Protein AF-A0A7C3MNB1-F1 (afdb_monomer)

pLDDT: mean 73.4, std 18.41, range [31.61, 94.31]

Solvent-accessible surface area (backbone atoms only — not comparable to full-atom values): 5408 Å² total; per-residue (Å²): 132,75,92,77,76,52,62,74,44,78,34,76,56,33,82,41,56,55,45,39,78,33,72,71,34,30,71,77,64,79,39,66,53,88,54,86,85,54,57,65,59,73,40,29,26,72,31,28,36,52,43,52,49,44,16,69,75,60,35,46,25,34,37,89,83,78,45,72,50,70,73,62,95,57,73,86,81,72,81,75,80,76,78,78,78,80,130

Secondary structure (DSSP, 8-state):
--TT-PPEEE-TTTT-B--TTSHHHHHHHSS----TTS-HHHHB-HHHHHHHHHHHHT-EEE-TTS-B----SS-------------

Foldseek 3Di:
DPPPPFAEAEQEQLVAFDDQQDPVVCVVPVGGHDCPPPDLLNGHPPRVVVQQVCLVVPGQYAYDVRDTDHNDPDRPPDPDPPPPDDD

Radius of gyration: 15.29 Å; Cα contacts (8 Å, |Δi|>4): 113; chains: 1; bounding box: 36×31×38 Å

Sequence (87 aa):
MNPNGKQVVVVIGDTSRWQSNGSNTVLAHGRTRDGSRLPPGARCGVGGAIAQKFAREGFFVVGPGGREIQRTTRPLTFRTKSKVSSE

Structure (mmCIF, N/CA/C/O backbone):
data_AF-A0A7C3MNB1-F1
#
_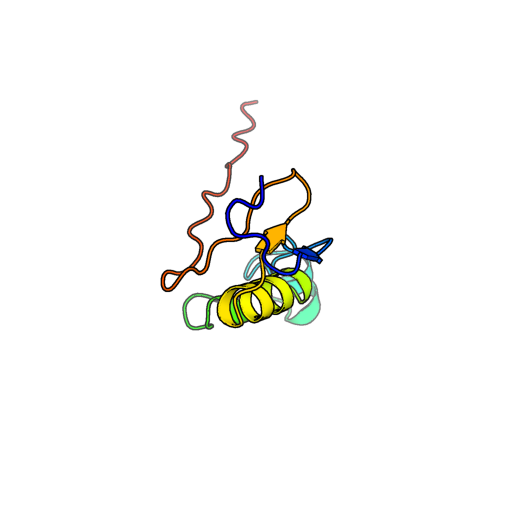entry.id   AF-A0A7C3MNB1-F1
#
loop_
_atom_site.group_PDB
_atom_site.id
_atom_site.type_symbol
_atom_site.label_atom_id
_atom_site.label_alt_id
_atom_site.label_comp_id
_atom_site.label_asym_id
_atom_site.label_entity_id
_atom_site.label_seq_id
_atom_site.pdbx_PDB_ins_code
_atom_site.Cartn_x
_atom_site.Cartn_y
_atom_site.Cartn_z
_atom_site.occupancy
_atom_site.B_iso_or_equiv
_atom_site.auth_seq_id
_at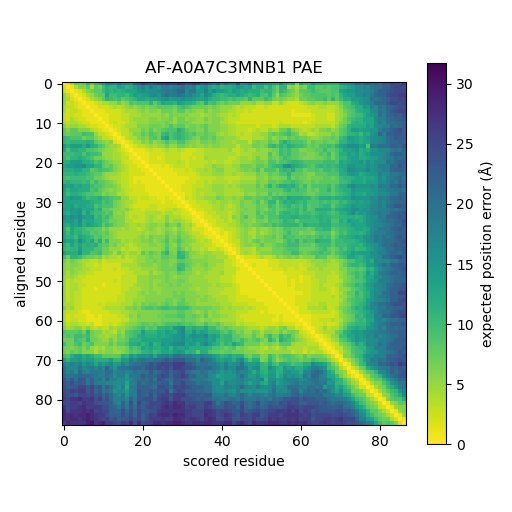om_site.auth_comp_id
_atom_site.auth_asym_id
_atom_site.auth_atom_id
_atom_site.pdbx_PDB_model_num
ATOM 1 N N . MET A 1 1 ? -7.713 8.597 15.629 1.00 63.50 1 MET A N 1
ATOM 2 C CA . MET A 1 1 ? -8.398 7.787 16.665 1.00 63.50 1 MET A CA 1
ATOM 3 C C . MET A 1 1 ? -9.368 6.856 15.949 1.00 63.50 1 MET A C 1
ATOM 5 O O . MET A 1 1 ? -9.805 7.251 14.881 1.00 63.50 1 MET A O 1
ATOM 9 N N . ASN A 1 2 ? -9.660 5.653 16.454 1.00 79.25 2 ASN A N 1
ATOM 10 C CA . ASN A 1 2 ? -10.592 4.701 15.825 1.00 79.25 2 ASN A CA 1
ATOM 11 C C . ASN A 1 2 ? -11.992 4.868 16.448 1.00 79.25 2 ASN A C 1
ATOM 13 O O . ASN A 1 2 ? -12.266 4.245 17.473 1.00 79.25 2 ASN A O 1
ATOM 17 N N . PRO A 1 3 ? -12.867 5.722 15.889 1.00 69.06 3 PRO A N 1
ATOM 18 C CA . PRO A 1 3 ? -14.089 6.154 16.572 1.00 69.06 3 PRO A CA 1
ATOM 19 C C . PRO A 1 3 ? -15.155 5.058 16.677 1.00 69.06 3 PRO A C 1
ATOM 21 O O . PRO A 1 3 ? -16.061 5.169 17.488 1.00 69.06 3 PRO A O 1
ATOM 24 N N . ASN A 1 4 ? -15.050 4.002 15.867 1.00 82.50 4 ASN A N 1
ATOM 25 C CA . ASN A 1 4 ? -16.082 2.972 15.735 1.00 82.50 4 ASN A CA 1
ATOM 26 C C . ASN A 1 4 ? -15.664 1.621 16.339 1.00 82.50 4 ASN A C 1
ATOM 28 O O . ASN A 1 4 ? -16.304 0.614 16.055 1.00 82.50 4 ASN A O 1
ATOM 32 N N . GLY A 1 5 ? -14.547 1.564 17.077 1.00 85.94 5 GLY A N 1
ATOM 33 C CA . GLY A 1 5 ? -14.046 0.315 17.668 1.00 85.94 5 GLY A CA 1
ATOM 34 C C . GLY A 1 5 ? -13.723 -0.782 16.644 1.00 85.94 5 GLY A C 1
ATOM 35 O O . GLY A 1 5 ? -13.781 -1.965 16.960 1.00 85.94 5 GLY A O 1
ATOM 36 N N . LYS A 1 6 ? -13.409 -0.411 15.395 1.00 88.25 6 LYS A N 1
ATOM 37 C CA . LYS A 1 6 ? -13.117 -1.368 14.315 1.00 88.25 6 LYS A CA 1
ATOM 38 C C . LYS A 1 6 ? -11.819 -2.129 14.577 1.00 88.25 6 LYS A C 1
ATOM 40 O O . LYS A 1 6 ? -10.913 -1.607 15.220 1.00 88.25 6 LYS A O 1
ATOM 45 N N . GLN A 1 7 ? -11.679 -3.318 14.000 1.00 92.19 7 GLN A N 1
ATOM 46 C CA . GLN A 1 7 ? -10.392 -4.015 13.993 1.00 92.19 7 GLN A CA 1
ATOM 47 C C . GLN A 1 7 ? -9.326 -3.162 13.289 1.00 92.19 7 GLN A C 1
ATOM 49 O O . GLN A 1 7 ? -9.584 -2.583 12.227 1.00 92.19 7 GLN A O 1
ATOM 54 N N . VAL A 1 8 ? -8.146 -3.067 13.903 1.00 90.38 8 VAL A N 1
ATOM 55 C CA . VAL A 1 8 ? -7.049 -2.207 13.442 1.00 90.38 8 VAL A CA 1
ATOM 56 C C . VAL A 1 8 ? -6.034 -3.033 12.665 1.00 90.38 8 VAL A C 1
ATOM 58 O O . VAL A 1 8 ? -5.593 -4.078 13.134 1.00 90.38 8 VAL A O 1
ATOM 61 N N . VAL A 1 9 ? -5.627 -2.531 11.499 1.00 90.50 9 VAL A N 1
ATOM 62 C CA . VAL A 1 9 ? -4.538 -3.105 10.702 1.00 90.50 9 VAL A CA 1
ATOM 63 C C . VAL A 1 9 ? -3.467 -2.043 10.506 1.00 90.50 9 VAL A C 1
ATOM 65 O O . VAL A 1 9 ? -3.743 -0.948 10.017 1.00 90.50 9 VAL A O 1
ATOM 68 N N . VAL A 1 10 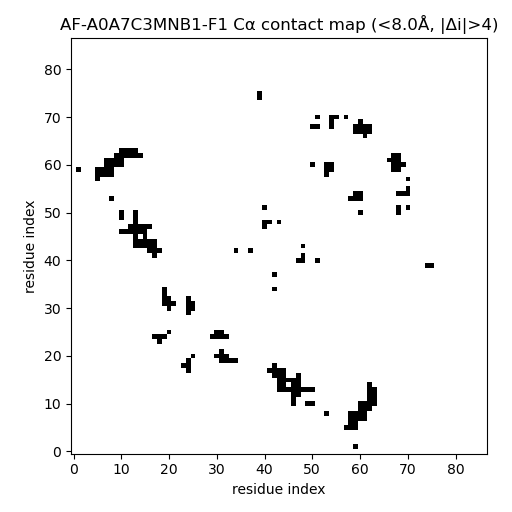? -2.230 -2.373 10.860 1.00 89.75 10 VAL A N 1
ATOM 69 C CA . VAL A 1 10 ? -1.071 -1.514 10.606 1.00 89.75 10 VAL A CA 1
ATOM 70 C C . VAL A 1 10 ? -0.313 -2.084 9.417 1.00 89.75 10 VAL A C 1
ATOM 72 O O . VAL A 1 10 ? 0.122 -3.233 9.456 1.00 89.75 10 VAL A O 1
ATOM 75 N N . VAL A 1 11 ? -0.157 -1.290 8.357 1.00 85.62 11 VAL A N 1
ATOM 76 C CA . VAL A 1 11 ? 0.582 -1.709 7.158 1.00 85.62 11 VAL A CA 1
ATOM 77 C C . VAL A 1 11 ? 1.833 -0.858 7.013 1.00 85.62 11 VAL A C 1
ATOM 79 O O . VAL A 1 11 ? 1.765 0.335 6.719 1.00 85.62 11 VAL A O 1
ATOM 82 N N . ILE A 1 12 ? 2.993 -1.484 7.203 1.00 84.81 12 ILE A N 1
ATOM 83 C CA . ILE A 1 12 ? 4.291 -0.840 7.001 1.00 84.81 12 ILE A CA 1
ATOM 84 C C . ILE A 1 12 ? 4.654 -0.921 5.514 1.00 84.81 12 ILE A C 1
ATOM 86 O O . ILE A 1 12 ? 4.523 -1.969 4.886 1.00 84.81 12 ILE A O 1
ATOM 90 N N . GLY A 1 13 ? 5.094 0.200 4.938 1.00 79.06 13 GLY A N 1
ATOM 91 C CA . GLY A 1 13 ? 5.433 0.273 3.513 1.00 79.06 13 GLY A CA 1
ATOM 92 C C . GLY A 1 13 ? 4.221 0.384 2.577 1.00 79.06 13 GLY A C 1
ATOM 93 O O . GLY A 1 13 ? 4.360 0.164 1.375 1.00 79.06 13 GLY A O 1
ATOM 94 N N . ASP A 1 14 ? 3.049 0.769 3.086 1.00 76.25 14 ASP A N 1
ATOM 95 C CA . ASP A 1 14 ? 1.846 1.133 2.310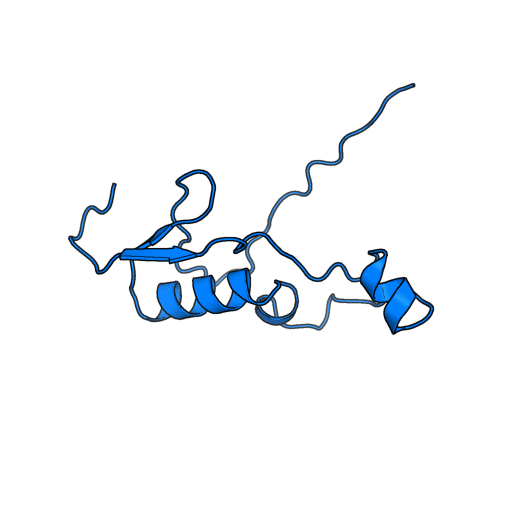 1.00 76.25 14 ASP A CA 1
ATOM 96 C C . ASP A 1 14 ? 2.099 2.212 1.233 1.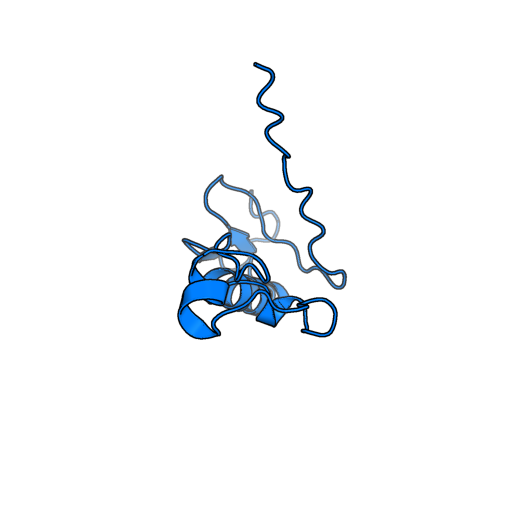00 76.25 14 ASP A C 1
ATOM 98 O O . ASP A 1 14 ? 1.426 2.264 0.204 1.00 76.25 14 ASP A O 1
ATOM 102 N N . THR A 1 15 ? 3.091 3.070 1.467 1.00 72.69 15 THR A N 1
ATOM 103 C CA . THR A 1 15 ? 3.497 4.168 0.581 1.00 72.69 15 THR A CA 1
ATOM 104 C C . THR A 1 15 ? 4.465 3.749 -0.521 1.00 72.69 15 THR A C 1
ATOM 106 O O . THR A 1 15 ? 4.722 4.546 -1.428 1.00 72.69 15 THR A O 1
ATOM 109 N N . SER A 1 16 ? 4.985 2.517 -0.483 1.00 69.81 16 SER A N 1
ATOM 110 C CA . SER A 1 16 ? 5.799 1.990 -1.577 1.00 69.81 16 SER A CA 1
ATOM 111 C C . SER A 1 16 ? 4.966 1.980 -2.864 1.00 69.81 16 SER A C 1
ATOM 113 O O . SER A 1 16 ? 3.817 1.536 -2.885 1.00 69.81 16 SER A O 1
ATOM 115 N N . ARG A 1 17 ? 5.509 2.535 -3.951 1.00 73.25 17 ARG A N 1
ATOM 116 C CA . ARG A 1 17 ? 4.850 2.575 -5.264 1.00 73.25 17 ARG A CA 1
ATOM 117 C C . ARG A 1 17 ? 5.761 2.023 -6.331 1.00 73.25 17 ARG A C 1
ATOM 119 O O . ARG A 1 17 ? 6.965 2.275 -6.317 1.00 73.25 17 ARG A O 1
ATOM 126 N N . TRP A 1 18 ? 5.150 1.344 -7.290 1.00 80.12 18 TRP A N 1
ATOM 127 C CA . TRP A 1 18 ? 5.802 1.100 -8.557 1.00 80.12 18 TRP A CA 1
ATOM 128 C C . TRP A 1 18 ? 5.777 2.405 -9.365 1.00 80.12 18 TRP A C 1
ATOM 130 O O . TRP A 1 18 ? 4.724 3.006 -9.581 1.00 80.12 18 TRP A O 1
ATOM 140 N N . GLN A 1 19 ? 6.958 2.890 -9.744 1.00 81.50 19 GLN A N 1
ATOM 141 C CA . GLN A 1 19 ? 7.131 4.143 -10.476 1.00 81.50 19 GLN A CA 1
ATOM 142 C C . GLN A 1 19 ? 7.352 3.820 -11.948 1.00 81.50 19 GLN A C 1
ATOM 144 O O . GLN A 1 19 ? 8.369 3.226 -12.302 1.00 81.50 19 GLN A O 1
ATOM 149 N N . SER A 1 20 ? 6.432 4.223 -12.819 1.00 84.12 20 SER A N 1
ATOM 150 C CA . SER A 1 2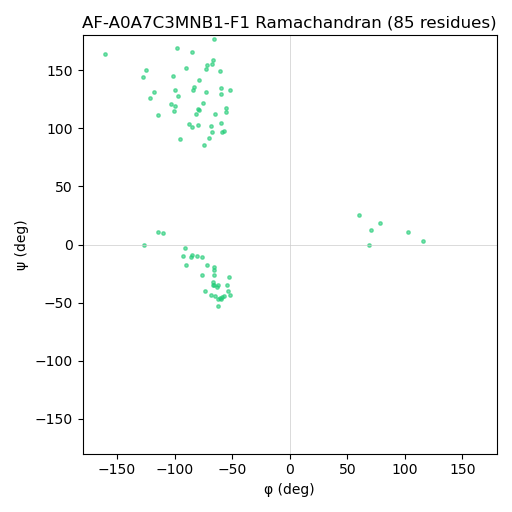0 ? 6.487 3.855 -14.238 1.00 84.12 20 SER A CA 1
ATOM 151 C C . SER A 1 20 ? 7.694 4.469 -14.976 1.00 84.12 20 SER A C 1
ATOM 153 O O . SER A 1 20 ? 8.134 3.958 -16.002 1.00 84.12 20 SER A O 1
ATOM 155 N N . ASN A 1 21 ? 8.289 5.520 -14.412 1.00 83.56 21 ASN A N 1
ATOM 156 C CA . ASN A 1 21 ? 9.523 6.161 -14.862 1.00 83.56 21 ASN A CA 1
ATOM 157 C C . ASN A 1 21 ? 10.698 6.021 -13.868 1.00 83.56 21 ASN A C 1
ATOM 159 O O . ASN A 1 21 ? 11.700 6.709 -14.025 1.00 83.56 21 ASN A O 1
ATOM 163 N N . GLY A 1 22 ? 10.583 5.177 -12.838 1.00 85.50 22 GLY A N 1
ATOM 164 C CA . GLY A 1 22 ? 11.621 5.023 -11.812 1.00 85.50 22 GLY A CA 1
ATOM 165 C C . GLY A 1 22 ? 12.729 4.035 -12.192 1.00 85.50 22 GLY A C 1
ATOM 166 O O . GLY A 1 22 ? 12.554 3.203 -13.087 1.00 85.50 22 GLY A O 1
ATOM 167 N N . SER A 1 23 ? 13.845 4.072 -11.454 1.00 85.88 23 SER A N 1
ATOM 168 C CA . SER A 1 23 ? 15.049 3.263 -11.715 1.00 85.88 23 SER A CA 1
ATOM 169 C C . SER A 1 23 ? 14.770 1.764 -11.822 1.00 85.88 23 SER A C 1
ATOM 171 O O . SER A 1 23 ? 15.289 1.115 -12.720 1.00 85.88 23 SER A O 1
ATOM 173 N N . ASN A 1 24 ? 13.891 1.217 -10.976 1.00 84.94 24 ASN A N 1
ATOM 174 C CA . ASN A 1 24 ? 13.544 -0.209 -11.019 1.00 84.94 24 ASN A CA 1
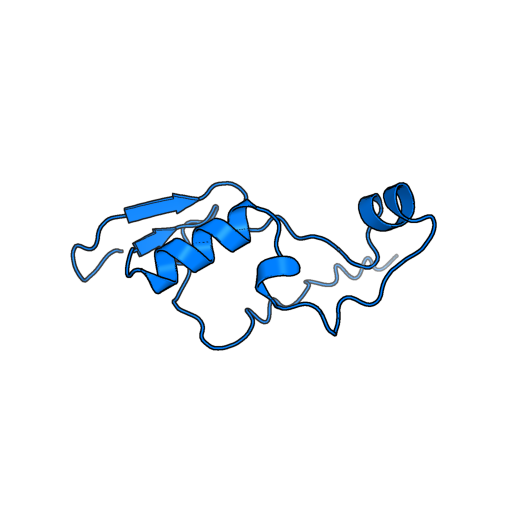ATOM 175 C C . ASN A 1 24 ? 12.799 -0.598 -12.306 1.00 84.94 24 ASN A C 1
ATOM 177 O O . ASN A 1 24 ? 12.966 -1.707 -12.799 1.00 84.94 24 ASN A O 1
ATOM 181 N N . THR A 1 25 ? 11.995 0.307 -12.870 1.00 87.25 25 THR A N 1
ATOM 182 C CA . THR A 1 25 ? 11.272 0.056 -14.127 1.00 87.25 25 THR A CA 1
ATOM 183 C C . THR A 1 25 ? 12.225 0.097 -15.312 1.00 87.25 25 THR A C 1
ATOM 185 O O . THR A 1 25 ? 12.141 -0.758 -16.191 1.00 87.25 25 THR A O 1
ATOM 188 N N . VAL A 1 26 ? 13.173 1.039 -15.310 1.00 91.12 26 VAL A N 1
ATOM 189 C CA . VAL A 1 26 ? 14.237 1.098 -16.321 1.00 91.12 26 VAL A CA 1
ATOM 190 C C . VAL A 1 26 ? 15.140 -0.130 -16.224 1.00 91.12 26 VAL A C 1
ATOM 192 O O . VAL A 1 26 ? 15.411 -0.748 -17.245 1.00 91.12 26 VAL A O 1
ATOM 195 N N . LEU A 1 27 ? 15.531 -0.538 -15.016 1.00 90.06 27 LEU A N 1
ATOM 196 C CA . LEU A 1 27 ? 16.338 -1.737 -14.790 1.00 90.06 27 LEU A CA 1
ATOM 197 C C . LEU A 1 27 ? 15.637 -3.003 -15.307 1.00 90.06 27 LEU A C 1
ATOM 199 O O . LEU A 1 27 ? 16.246 -3.798 -16.011 1.00 90.06 27 LEU A O 1
ATOM 203 N N . ALA A 1 28 ? 14.351 -3.180 -14.991 1.00 89.50 28 ALA A N 1
ATOM 204 C CA . ALA A 1 28 ? 13.604 -4.381 -15.363 1.00 89.50 28 ALA A CA 1
ATOM 205 C C . ALA A 1 28 ? 13.184 -4.427 -16.843 1.00 89.50 28 ALA A C 1
ATOM 207 O O . ALA A 1 28 ? 12.952 -5.507 -17.385 1.00 89.50 28 ALA A O 1
ATOM 208 N N . HIS A 1 29 ? 13.019 -3.275 -17.501 1.00 87.25 29 HIS A N 1
ATOM 209 C CA . HIS A 1 29 ? 12.419 -3.207 -18.840 1.00 87.25 29 HIS A CA 1
ATOM 210 C C . HIS A 1 29 ? 13.258 -2.472 -19.889 1.00 87.25 29 HIS A C 1
ATOM 212 O O . HIS A 1 29 ? 12.794 -2.337 -21.022 1.00 87.25 29 HIS A O 1
ATOM 218 N N . GLY A 1 30 ? 14.431 -1.950 -19.529 1.00 94.31 30 GLY A N 1
ATOM 219 C CA . GLY A 1 30 ? 15.312 -1.161 -20.399 1.00 94.31 30 GLY A CA 1
ATOM 220 C C . GLY A 1 30 ? 14.769 0.219 -20.790 1.00 94.31 30 GLY A C 1
ATOM 221 O O . GLY A 1 30 ? 15.413 0.944 -21.539 1.00 94.31 30 GLY A O 1
ATOM 222 N N . ARG A 1 31 ? 13.568 0.588 -20.327 1.00 90.50 31 ARG A N 1
ATOM 223 C CA . ARG A 1 31 ? 12.885 1.849 -20.649 1.00 90.50 31 ARG A CA 1
ATOM 224 C C . ARG A 1 31 ? 11.800 2.172 -19.630 1.00 90.50 31 ARG A C 1
ATOM 226 O O . ARG A 1 31 ? 11.328 1.293 -18.908 1.00 90.50 31 ARG A O 1
ATOM 233 N N . THR A 1 32 ? 11.356 3.424 -19.621 1.00 91.38 32 THR A N 1
ATOM 234 C CA . THR A 1 32 ? 10.158 3.832 -18.880 1.00 91.38 32 THR A CA 1
ATOM 235 C C . THR A 1 32 ? 8.901 3.193 -19.485 1.00 91.38 32 THR A C 1
ATOM 237 O O . THR A 1 32 ? 8.882 2.745 -20.637 1.00 91.38 32 THR A O 1
ATOM 240 N N . ARG A 1 33 ? 7.833 3.103 -18.692 1.00 86.81 33 ARG A N 1
ATOM 241 C CA . ARG A 1 33 ? 6.527 2.585 -19.115 1.00 86.81 33 ARG A CA 1
ATOM 242 C C . ARG A 1 33 ? 5.437 3.611 -18.840 1.00 86.81 33 ARG A C 1
ATOM 244 O O . ARG A 1 33 ? 5.518 4.380 -17.883 1.00 86.81 33 ARG A O 1
ATOM 251 N N . ASP A 1 34 ? 4.392 3.586 -19.660 1.00 85.06 34 ASP A N 1
ATOM 252 C CA . ASP A 1 34 ? 3.156 4.294 -19.348 1.00 85.06 34 ASP A CA 1
ATOM 253 C C . ASP A 1 34 ? 2.337 3.465 -18.349 1.00 85.06 34 ASP A C 1
ATOM 255 O O . ASP A 1 34 ? 1.924 2.340 -18.633 1.00 85.06 34 ASP A O 1
ATOM 259 N N . GLY A 1 35 ? 2.128 4.018 -17.155 1.00 77.62 35 GLY A N 1
ATOM 260 C CA . GLY A 1 35 ? 1.320 3.402 -16.106 1.00 77.62 35 GLY A CA 1
ATOM 261 C C . GLY A 1 35 ? -0.154 3.803 -16.155 1.00 77.62 35 GLY A C 1
ATOM 262 O O . GLY A 1 35 ? -0.940 3.304 -15.352 1.00 77.62 35 GLY A O 1
ATOM 263 N N . SER A 1 36 ? -0.551 4.695 -17.068 1.00 82.06 36 SER A N 1
ATOM 264 C CA . SER A 1 36 ? -1.855 5.374 -17.057 1.00 82.06 36 SER A CA 1
ATOM 265 C C . SER A 1 36 ? -3.047 4.444 -17.268 1.00 82.06 36 SER A C 1
ATOM 267 O O . SER A 1 36 ? -4.151 4.769 -16.831 1.00 82.06 36 SER A O 1
ATOM 269 N N . ARG A 1 37 ? -2.828 3.265 -17.860 1.00 82.62 37 ARG A N 1
ATOM 270 C CA . ARG A 1 37 ? -3.858 2.232 -18.056 1.00 82.62 37 ARG A CA 1
ATOM 271 C C . ARG A 1 37 ? -3.922 1.190 -16.940 1.00 82.62 37 ARG A C 1
ATOM 273 O O . ARG A 1 37 ? -4.860 0.402 -16.903 1.00 82.62 37 ARG A O 1
ATOM 280 N N . LEU A 1 38 ? -2.956 1.173 -16.021 1.00 80.19 38 LEU A N 1
ATOM 281 C CA . LEU A 1 38 ? -2.946 0.195 -14.936 1.00 80.19 38 LEU A CA 1
ATOM 282 C C . LEU A 1 38 ? -3.921 0.603 -13.831 1.00 80.19 38 LEU A C 1
ATOM 284 O O . LEU A 1 38 ? -4.001 1.794 -13.509 1.00 80.19 38 LEU A O 1
ATOM 288 N N . PRO A 1 39 ? -4.635 -0.350 -13.211 1.00 75.69 39 PRO A N 1
ATOM 289 C CA . PRO A 1 39 ? -5.510 -0.039 -12.094 1.00 75.69 39 PRO A CA 1
ATOM 290 C C . PRO A 1 39 ? -4.695 0.556 -10.931 1.00 75.69 39 PRO A C 1
ATOM 292 O O . PRO A 1 39 ? -3.534 0.186 -10.745 1.00 75.69 39 PRO A O 1
ATOM 295 N N . PRO A 1 40 ? -5.271 1.453 -10.111 1.00 69.62 40 PRO A N 1
ATOM 296 C CA . PRO A 1 40 ? -4.543 2.132 -9.033 1.00 69.62 40 PRO A CA 1
ATOM 297 C C . PRO A 1 40 ? -3.830 1.177 -8.064 1.00 69.62 40 PRO A C 1
ATOM 299 O O . PRO A 1 40 ? -2.717 1.464 -7.629 1.00 69.62 40 PRO A O 1
ATOM 302 N N . GLY A 1 41 ? -4.432 0.013 -7.792 1.00 67.31 41 GLY A N 1
ATOM 303 C CA . GLY A 1 41 ? -3.848 -1.042 -6.957 1.00 67.31 41 GLY A CA 1
ATOM 304 C C . GLY A 1 41 ? -2.587 -1.693 -7.541 1.00 67.31 41 GLY A C 1
ATOM 305 O O . GLY A 1 41 ? -1.737 -2.144 -6.786 1.00 67.31 41 GLY A O 1
ATOM 306 N N . ALA A 1 42 ? -2.427 -1.695 -8.867 1.00 73.94 42 ALA A N 1
ATOM 307 C CA . ALA A 1 42 ? -1.221 -2.189 -9.538 1.00 73.94 42 ALA A CA 1
ATOM 308 C C . ALA A 1 42 ? -0.118 -1.118 -9.642 1.00 73.94 42 ALA A C 1
ATOM 310 O O . ALA A 1 42 ? 1.014 -1.428 -9.999 1.00 73.94 42 ALA A O 1
ATOM 311 N N . ARG A 1 43 ? -0.435 0.152 -9.336 1.00 74.88 43 ARG A N 1
ATOM 312 C CA . ARG A 1 43 ? 0.545 1.254 -9.280 1.00 74.88 43 ARG A CA 1
ATOM 313 C C . ARG A 1 43 ? 1.162 1.424 -7.891 1.00 74.88 43 ARG A C 1
ATOM 315 O O . ARG A 1 43 ? 2.197 2.072 -7.748 1.00 74.88 43 ARG A O 1
ATOM 322 N N . CYS A 1 44 ? 0.541 0.871 -6.852 1.00 74.31 44 CYS A N 1
ATOM 323 C CA . CYS A 1 44 ? 1.157 0.772 -5.534 1.00 74.31 44 CYS A CA 1
ATOM 324 C C . CYS A 1 44 ? 1.935 -0.541 -5.391 1.00 74.31 44 CYS A C 1
ATOM 326 O O . CYS A 1 44 ? 1.609 -1.541 -6.022 1.00 74.31 44 CYS A O 1
ATOM 328 N N . GLY A 1 45 ? 2.974 -0.523 -4.558 1.00 76.75 45 GLY A N 1
ATOM 329 C CA . GLY A 1 45 ? 3.652 -1.735 -4.122 1.00 76.75 45 GLY A CA 1
ATOM 330 C C . GLY A 1 45 ? 2.726 -2.607 -3.273 1.00 76.75 45 GLY A C 1
ATOM 331 O O . GLY A 1 45 ? 1.596 -2.226 -2.949 1.00 76.75 45 GLY A O 1
ATOM 332 N N . VAL A 1 46 ? 3.228 -3.778 -2.882 1.00 83.38 46 VAL A N 1
ATOM 333 C CA . VAL A 1 46 ? 2.465 -4.797 -2.142 1.00 83.38 46 VAL A CA 1
ATOM 334 C C . VAL A 1 46 ? 1.781 -4.212 -0.900 1.00 83.38 46 VAL A C 1
ATOM 336 O O . VAL A 1 46 ? 0.595 -4.454 -0.684 1.00 83.38 46 VAL A O 1
ATOM 339 N N . GLY A 1 47 ? 2.480 -3.365 -0.136 1.00 84.38 47 GLY A N 1
ATOM 340 C CA . GLY A 1 47 ? 1.918 -2.720 1.054 1.00 84.38 47 GLY A CA 1
ATOM 341 C C . GLY A 1 47 ? 0.679 -1.875 0.747 1.00 84.38 47 GLY A C 1
ATOM 342 O O . GLY A 1 47 ? -0.339 -1.992 1.426 1.00 84.38 47 GLY A O 1
ATOM 343 N N . GLY A 1 48 ? 0.715 -1.058 -0.309 1.00 81.50 48 GLY A N 1
ATOM 344 C CA . GLY A 1 48 ? -0.423 -0.212 -0.676 1.00 81.50 48 GLY A CA 1
ATOM 345 C C . GLY A 1 48 ? -1.634 -1.021 -1.151 1.00 81.50 48 GLY A C 1
ATOM 346 O O . GLY A 1 48 ? -2.774 -0.659 -0.852 1.00 81.50 48 GLY A O 1
ATOM 347 N N . ALA A 1 49 ? -1.404 -2.145 -1.837 1.00 83.75 49 ALA A N 1
ATOM 348 C CA . ALA A 1 49 ? -2.469 -3.044 -2.278 1.00 83.75 49 ALA A CA 1
ATOM 349 C C . ALA A 1 49 ? -3.143 -3.763 -1.094 1.00 83.75 49 ALA A C 1
ATOM 351 O O . ALA A 1 49 ? -4.375 -3.825 -1.028 1.00 83.75 49 ALA A O 1
ATOM 352 N N . ILE A 1 50 ? -2.346 -4.247 -0.135 1.00 86.62 50 ILE A N 1
ATOM 353 C CA . ILE A 1 50 ? -2.831 -4.878 1.101 1.00 86.62 50 ILE A CA 1
ATOM 354 C C . ILE A 1 50 ? -3.636 -3.875 1.936 1.00 86.62 50 ILE A C 1
ATOM 356 O O . ILE A 1 50 ? -4.759 -4.175 2.343 1.00 86.62 50 ILE A O 1
ATOM 360 N N . ALA A 1 51 ? -3.118 -2.657 2.116 1.00 86.44 51 ALA A N 1
ATOM 361 C CA . ALA A 1 51 ? -3.809 -1.592 2.837 1.00 86.44 51 ALA A CA 1
ATOM 362 C C . ALA A 1 51 ? -5.190 -1.277 2.238 1.00 86.44 51 ALA A C 1
ATOM 364 O O . ALA A 1 51 ? -6.184 -1.181 2.956 1.00 86.44 51 ALA A O 1
ATOM 365 N N . GLN A 1 52 ? -5.278 -1.179 0.909 1.00 82.94 52 GLN A N 1
ATOM 366 C CA . GLN A 1 52 ? -6.550 -0.940 0.226 1.00 82.94 52 GLN A CA 1
ATOM 367 C C . GLN A 1 52 ? -7.532 -2.108 0.374 1.00 82.94 52 GLN A C 1
ATOM 369 O O . GLN A 1 52 ? -8.738 -1.874 0.457 1.00 82.94 52 GLN A O 1
ATOM 374 N N . LYS A 1 53 ? -7.049 -3.358 0.400 1.00 86.62 53 LYS A N 1
ATOM 375 C CA . LYS A 1 53 ? -7.903 -4.533 0.622 1.00 86.62 53 LYS A CA 1
ATOM 376 C C . LYS A 1 53 ? -8.558 -4.478 2.003 1.00 86.62 53 LYS A C 1
ATOM 378 O O . LYS A 1 53 ? -9.783 -4.498 2.077 1.00 86.62 53 LYS A O 1
ATOM 383 N N . PHE A 1 54 ? -7.771 -4.305 3.062 1.00 89.19 54 PHE A N 1
ATOM 384 C CA . PHE A 1 54 ? -8.300 -4.218 4.426 1.00 89.19 54 PHE A CA 1
ATOM 385 C C . PHE A 1 54 ? -9.221 -3.009 4.625 1.00 89.19 54 PHE A C 1
ATOM 387 O O . PHE A 1 54 ? -10.267 -3.126 5.265 1.00 89.19 54 PHE A O 1
ATOM 394 N N . ALA A 1 55 ? -8.914 -1.869 3.999 1.00 86.81 55 ALA A N 1
ATOM 395 C CA . ALA A 1 55 ? -9.818 -0.725 4.012 1.00 86.81 55 ALA A CA 1
ATOM 396 C C . ALA A 1 55 ? -11.173 -1.090 3.374 1.00 86.81 55 ALA A C 1
ATOM 398 O O . ALA A 1 55 ? -12.223 -0.821 3.956 1.00 86.81 55 ALA A O 1
ATOM 399 N N . ARG A 1 56 ? -11.187 -1.768 2.213 1.00 86.00 56 ARG A N 1
ATOM 400 C CA . ARG A 1 56 ? -12.431 -2.246 1.573 1.00 86.00 56 ARG A CA 1
ATOM 401 C C . ARG A 1 56 ? -13.194 -3.251 2.430 1.00 86.00 56 ARG A C 1
ATOM 403 O O . ARG A 1 56 ? -14.417 -3.173 2.451 1.00 86.00 56 ARG A O 1
ATOM 410 N N . GLU A 1 57 ? -12.516 -4.105 3.183 1.00 89.25 57 GLU A N 1
ATOM 411 C CA . GLU A 1 57 ? -13.144 -5.072 4.099 1.00 89.25 57 GLU A CA 1
ATOM 412 C C . GLU A 1 57 ? -13.668 -4.431 5.399 1.00 89.25 57 GLU A C 1
ATOM 414 O O . GLU A 1 57 ? -14.472 -5.028 6.102 1.00 89.25 57 GLU A O 1
ATOM 419 N N . GLY A 1 58 ? -13.327 -3.165 5.667 1.00 88.19 58 GLY A N 1
ATOM 420 C CA . GLY A 1 58 ? -13.928 -2.372 6.747 1.00 88.19 58 GLY A CA 1
ATOM 421 C C . GLY A 1 58 ? -13.067 -2.227 7.991 1.00 88.19 58 GLY A C 1
ATOM 422 O O . GLY A 1 58 ? -13.553 -1.709 8.997 1.00 88.19 58 GLY A O 1
ATOM 423 N N . PHE A 1 59 ? -11.800 -2.622 7.905 1.00 89.62 59 PHE A N 1
ATOM 424 C CA . PHE A 1 59 ? -10.808 -2.413 8.949 1.00 89.62 59 PHE A CA 1
ATOM 425 C C . PHE A 1 59 ? -10.396 -0.940 9.042 1.00 89.62 59 PHE A C 1
ATOM 427 O O . PHE A 1 59 ? -10.465 -0.186 8.067 1.00 89.62 59 PHE A O 1
ATOM 434 N N . PHE A 1 60 ? -9.936 -0.538 10.225 1.00 88.06 60 PHE A N 1
ATOM 435 C CA . PHE A 1 60 ? -9.273 0.743 10.443 1.00 88.06 60 PHE A CA 1
ATOM 436 C C . PHE A 1 60 ? -7.787 0.585 10.103 1.00 88.06 60 PHE A C 1
ATOM 438 O O . PHE A 1 60 ? -7.024 0.001 10.875 1.00 88.06 60 PHE A O 1
ATOM 445 N N . VAL A 1 61 ? -7.383 1.043 8.918 1.00 88.56 61 VAL A N 1
ATOM 446 C CA . VAL A 1 61 ? -6.024 0.830 8.403 1.00 88.56 61 VAL A CA 1
ATOM 447 C C . VAL A 1 61 ? -5.150 2.049 8.683 1.00 88.56 61 VAL A C 1
ATOM 449 O O . VAL A 1 61 ? -5.518 3.164 8.321 1.00 88.56 61 VAL A O 1
ATOM 452 N N . VAL A 1 62 ? -3.979 1.845 9.288 1.00 87.12 62 VAL A N 1
ATOM 453 C CA . VAL A 1 62 ? -3.038 2.915 9.658 1.00 87.12 62 VAL A CA 1
ATOM 454 C C . VAL A 1 62 ? -1.712 2.754 8.916 1.00 87.12 62 VAL A C 1
ATOM 456 O O . VAL A 1 62 ? -1.127 1.669 8.907 1.00 87.12 62 VAL A O 1
ATOM 459 N N . GLY A 1 63 ? -1.236 3.849 8.316 1.00 81.38 63 GLY A N 1
ATOM 460 C CA . GLY A 1 63 ? 0.069 3.927 7.655 1.00 81.38 63 GLY A CA 1
ATOM 461 C C . GLY A 1 63 ? 1.186 4.544 8.525 1.00 81.38 63 GLY A C 1
ATOM 462 O O . GLY A 1 63 ? 0.915 5.159 9.563 1.00 81.38 63 GLY A O 1
ATOM 463 N N . PRO A 1 64 ? 2.455 4.449 8.086 1.00 66.44 64 PRO A N 1
ATOM 464 C CA . PRO A 1 64 ? 3.615 5.074 8.704 1.00 66.44 64 PRO A CA 1
ATOM 465 C C . PRO A 1 64 ? 3.466 6.598 8.612 1.00 66.44 64 PRO A C 1
ATOM 467 O O . PRO A 1 64 ? 3.436 7.194 7.534 1.00 66.44 64 PRO A O 1
ATOM 470 N N . GLY A 1 65 ? 3.285 7.225 9.769 1.00 69.00 65 GLY A N 1
ATOM 471 C CA . GLY A 1 65 ? 2.848 8.616 9.902 1.00 69.00 65 GLY A CA 1
ATOM 472 C C . GLY A 1 65 ? 1.486 8.769 10.582 1.00 69.00 65 GLY A C 1
ATOM 473 O O . GLY A 1 65 ? 0.985 9.885 10.668 1.00 69.00 65 GLY A O 1
ATOM 474 N N . GLY A 1 66 ? 0.872 7.672 11.041 1.00 68.56 66 GLY A N 1
ATOM 475 C CA . GLY A 1 66 ? -0.344 7.702 11.861 1.00 68.56 66 GLY A CA 1
ATOM 476 C C . GLY A 1 66 ? -1.603 8.126 11.104 1.00 68.56 66 GLY A C 1
ATOM 477 O O . GLY A 1 66 ? -2.625 8.418 11.721 1.00 68.56 66 GLY A O 1
ATOM 478 N N . ARG A 1 67 ? -1.541 8.176 9.767 1.00 68.88 67 ARG A N 1
ATOM 479 C CA . ARG A 1 67 ? -2.685 8.523 8.919 1.00 68.88 67 ARG A CA 1
ATOM 480 C C . ARG A 1 67 ? -3.562 7.300 8.693 1.00 68.88 67 ARG A C 1
ATOM 482 O O . ARG A 1 67 ? -3.055 6.225 8.372 1.00 68.88 67 ARG A O 1
ATOM 489 N N . GLU A 1 68 ? -4.868 7.495 8.817 1.00 73.88 68 GLU A N 1
ATOM 490 C CA . GLU A 1 68 ? -5.859 6.498 8.424 1.00 73.88 68 GLU A CA 1
ATOM 491 C C . GLU A 1 68 ? -5.933 6.410 6.894 1.00 73.88 68 GLU A C 1
ATOM 493 O O . GLU A 1 68 ? -6.050 7.422 6.197 1.00 73.88 68 GLU A O 1
ATOM 498 N N . ILE A 1 69 ? -5.875 5.189 6.370 1.00 72.56 69 ILE A N 1
ATOM 499 C CA . ILE A 1 69 ? -6.086 4.902 4.955 1.00 72.56 69 ILE A CA 1
ATOM 500 C C . ILE A 1 69 ? -7.584 4.698 4.752 1.00 72.56 69 ILE A C 1
ATOM 502 O O . ILE A 1 69 ? -8.149 3.666 5.112 1.00 72.56 69 ILE A O 1
ATOM 506 N N . GLN A 1 70 ? -8.238 5.708 4.183 1.00 61.56 70 GLN A N 1
ATOM 507 C CA . GLN A 1 70 ? -9.678 5.670 3.950 1.00 61.56 70 GLN A CA 1
ATOM 508 C C . GLN A 1 70 ? -10.045 4.709 2.811 1.00 61.56 70 GLN A C 1
ATOM 510 O O . GLN A 1 70 ? -9.296 4.538 1.843 1.00 61.56 70 GLN A O 1
ATOM 515 N N . ARG A 1 71 ? -11.256 4.134 2.895 1.00 55.19 71 ARG A N 1
ATOM 516 C CA . ARG A 1 71 ? -11.940 3.506 1.754 1.00 55.19 71 ARG A CA 1
ATOM 517 C C . ARG A 1 71 ? -12.072 4.543 0.646 1.00 55.19 71 ARG A C 1
ATOM 519 O O . ARG A 1 71 ? -12.985 5.359 0.669 1.00 55.19 71 ARG A O 1
ATOM 526 N N . THR A 1 72 ? -11.168 4.519 -0.322 1.00 48.00 72 THR A N 1
ATOM 527 C CA . THR A 1 72 ? -11.285 5.392 -1.482 1.00 48.00 72 THR A CA 1
ATOM 528 C C . THR A 1 72 ? -11.862 4.615 -2.661 1.00 48.00 72 THR A C 1
ATOM 530 O O . THR A 1 72 ? -11.298 3.625 -3.122 1.00 48.00 72 THR A O 1
ATOM 533 N N . THR A 1 73 ? -13.013 5.061 -3.157 1.00 38.09 73 THR A N 1
ATOM 534 C CA . THR A 1 73 ? -13.548 4.673 -4.475 1.00 38.09 73 THR A CA 1
ATOM 535 C C . THR A 1 73 ? -12.876 5.478 -5.594 1.00 38.09 73 THR A C 1
ATOM 537 O O . THR A 1 73 ? -13.044 5.176 -6.771 1.00 38.09 73 THR A O 1
ATOM 540 N N . ARG A 1 74 ? -12.096 6.510 -5.240 1.00 37.22 74 ARG A N 1
ATOM 541 C CA . ARG A 1 74 ? -11.269 7.302 -6.157 1.00 37.22 74 ARG A CA 1
ATOM 542 C C . ARG A 1 74 ? -9.807 6.853 -6.065 1.00 37.22 74 ARG A C 1
ATOM 544 O O . ARG A 1 74 ? -9.362 6.508 -4.974 1.00 37.22 74 ARG A O 1
ATOM 551 N N . PRO A 1 75 ? -9.023 6.856 -7.154 1.00 43.72 75 PRO A N 1
ATOM 552 C CA . PRO A 1 75 ? -7.580 6.672 -7.032 1.00 43.72 75 PRO A CA 1
ATOM 553 C C . PRO A 1 75 ? -7.034 7.670 -6.004 1.00 43.72 75 PRO A C 1
ATOM 555 O O . 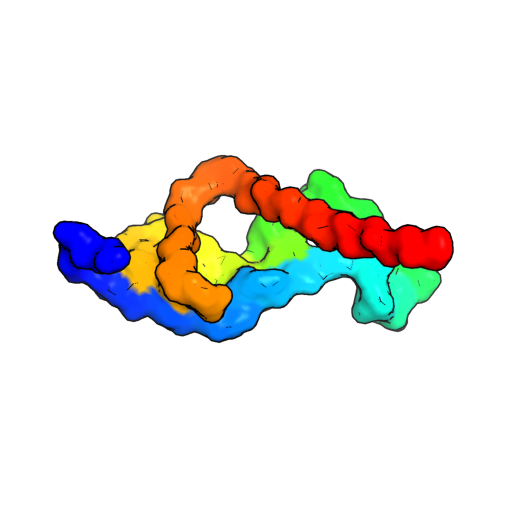PRO A 1 75 ? -7.404 8.841 -6.038 1.00 43.72 75 PRO A O 1
ATOM 558 N N . LEU A 1 76 ? -6.199 7.208 -5.067 1.00 47.16 76 LEU A N 1
ATOM 559 C CA . LEU A 1 76 ? -5.495 8.089 -4.133 1.00 47.16 76 LEU A CA 1
ATOM 560 C C . LEU A 1 76 ? -4.633 9.061 -4.951 1.00 47.16 76 LEU A C 1
ATOM 562 O O . LEU A 1 76 ? -3.525 8.719 -5.369 1.00 47.16 76 LEU A O 1
ATOM 566 N N . THR A 1 77 ? -5.144 10.265 -5.200 1.00 37.19 77 THR A N 1
ATOM 567 C CA . THR A 1 77 ? -4.389 11.336 -5.846 1.00 37.19 77 THR A CA 1
ATOM 568 C C . THR A 1 77 ? -3.400 11.882 -4.827 1.00 37.19 77 THR A C 1
ATOM 570 O O . THR A 1 77 ? -3.672 12.829 -4.094 1.00 37.19 77 THR A O 1
ATOM 573 N N . PHE A 1 78 ? -2.235 11.251 -4.734 1.00 43.22 78 PHE A N 1
ATOM 574 C CA . PHE A 1 78 ? -1.127 11.808 -3.978 1.00 43.22 78 PHE A CA 1
ATOM 575 C C . PHE A 1 78 ? -0.413 12.834 -4.847 1.00 43.22 78 PHE A C 1
ATOM 577 O O . PHE A 1 78 ? 0.233 12.472 -5.828 1.00 43.22 78 PHE A O 1
ATOM 584 N N . ARG A 1 79 ? -0.503 14.112 -4.461 1.00 31.61 79 ARG A N 1
ATOM 585 C CA . ARG A 1 79 ? 0.397 15.153 -4.966 1.00 31.61 79 ARG A CA 1
ATOM 586 C C . ARG A 1 79 ? 1.830 14.699 -4.693 1.00 31.61 79 ARG A C 1
ATOM 588 O O . ARG A 1 79 ? 2.246 14.590 -3.539 1.00 31.61 79 ARG A O 1
ATOM 595 N N . THR A 1 80 ? 2.584 14.431 -5.751 1.00 33.06 80 THR A N 1
ATOM 596 C CA . THR A 1 80 ? 4.041 14.426 -5.700 1.00 33.06 80 THR A CA 1
ATOM 597 C C . THR A 1 80 ? 4.460 15.790 -5.162 1.00 33.06 80 THR A C 1
ATOM 599 O O . THR A 1 80 ? 4.169 16.815 -5.774 1.00 33.06 80 THR A O 1
ATOM 602 N N . LYS A 1 81 ? 5.114 15.837 -3.996 1.00 31.84 81 LYS A N 1
ATOM 603 C CA . LYS A 1 81 ? 5.923 17.010 -3.666 1.00 31.84 81 LYS A CA 1
ATOM 604 C C . LYS A 1 81 ? 7.091 16.986 -4.645 1.00 31.84 81 LYS A C 1
ATOM 606 O O . LYS A 1 81 ? 8.050 16.251 -4.438 1.00 31.84 81 LYS A O 1
ATOM 611 N N . SER A 1 82 ? 6.978 17.731 -5.738 1.00 35.66 82 SER A N 1
ATOM 612 C CA . SER A 1 82 ? 8.136 18.149 -6.515 1.00 35.66 82 SER A CA 1
ATOM 613 C C . SER A 1 82 ? 9.019 18.957 -5.570 1.00 35.66 82 SER A C 1
ATOM 615 O O . SER A 1 82 ? 8.681 20.079 -5.196 1.00 35.66 82 SER A O 1
ATOM 617 N N . LYS A 1 83 ? 10.113 18.350 -5.110 1.00 36.16 83 LYS A N 1
ATOM 618 C CA . LYS A 1 83 ? 11.207 19.080 -4.481 1.00 36.16 83 LYS A CA 1
ATOM 619 C C . LYS A 1 83 ? 11.868 19.856 -5.620 1.00 36.16 83 LYS A C 1
ATOM 621 O O . LYS A 1 83 ? 12.673 19.294 -6.352 1.00 36.16 83 LYS A O 1
ATOM 626 N N . VAL A 1 84 ? 11.424 21.092 -5.846 1.00 41.75 84 VAL A N 1
ATOM 627 C CA . VAL A 1 84 ? 12.156 22.039 -6.690 1.00 41.75 84 VAL A CA 1
ATOM 628 C C . VAL A 1 84 ? 13.414 22.370 -5.900 1.00 41.75 84 VAL A C 1
ATOM 630 O O . VAL A 1 84 ? 13.350 23.059 -4.886 1.00 41.75 84 VAL A O 1
ATOM 633 N N . SER A 1 85 ? 14.522 21.750 -6.293 1.00 34.47 85 SER A N 1
ATOM 634 C CA . SER A 1 85 ? 15.856 22.177 -5.898 1.00 34.47 85 SER A CA 1
ATOM 635 C C . SER A 1 85 ? 16.192 23.353 -6.8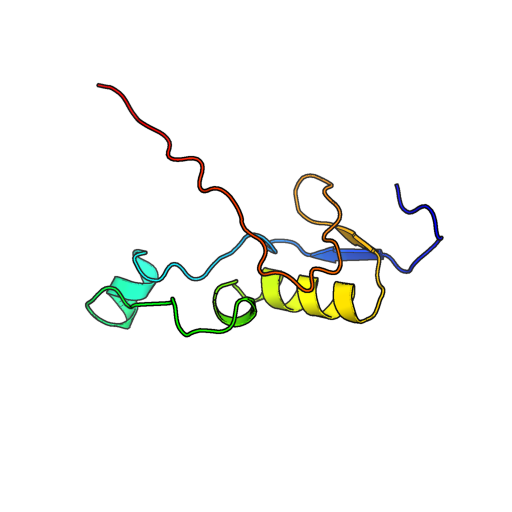05 1.00 34.47 85 SER A C 1
ATOM 637 O O . SER A 1 85 ? 16.425 23.150 -7.991 1.00 34.47 85 SER A O 1
ATOM 639 N N . SER A 1 86 ? 16.093 24.569 -6.280 1.00 36.97 86 SER A N 1
ATOM 640 C CA . SER A 1 86 ? 16.709 25.749 -6.881 1.00 36.97 86 SER A CA 1
ATOM 641 C C . SER A 1 86 ? 18.194 25.727 -6.519 1.00 36.97 86 SER A C 1
ATOM 643 O O . SER A 1 86 ? 18.516 25.758 -5.328 1.00 36.97 86 SER A O 1
ATOM 645 N N . GLU A 1 87 ? 19.050 25.597 -7.532 1.00 36.84 87 GLU A N 1
ATOM 646 C CA . GLU A 1 87 ? 20.422 26.127 -7.506 1.00 36.84 87 GLU A CA 1
ATOM 647 C C . GLU A 1 87 ? 20.397 27.660 -7.520 1.00 36.84 87 GLU A C 1
ATOM 649 O O . GLU A 1 87 ? 19.438 28.226 -8.103 1.00 36.84 87 GLU A O 1
#

Mean predicted aligned error: 10.13 Å